Protein AF-A0A9D9QAL0-F1 (afdb_monomer_lite)

Radius of gyration: 13.46 Å; chains: 1; bounding box: 36×15×38 Å

Sequence (61 aa):
MKLFEKKTKIVPRNSEEKEALLEKLSKQGIDFQVKELSRNLTTGDSEIIIKVRESDLRKLA

Structure (mmCIF, N/CA/C/O backbone):
data_AF-A0A9D9QAL0-F1
#
_entry.id   AF-A0A9D9QAL0-F1
#
loop_
_atom_site.group_PDB
_atom_site.id
_atom_site.type_symbol
_atom_site.label_atom_id
_atom_site.label_alt_id
_atom_site.label_comp_id
_atom_site.label_asym_id
_atom_site.label_entity_id
_atom_site.label_seq_id
_atom_site.pdbx_PDB_ins_code
_atom_site.Cartn_x
_atom_site.Cartn_y
_ato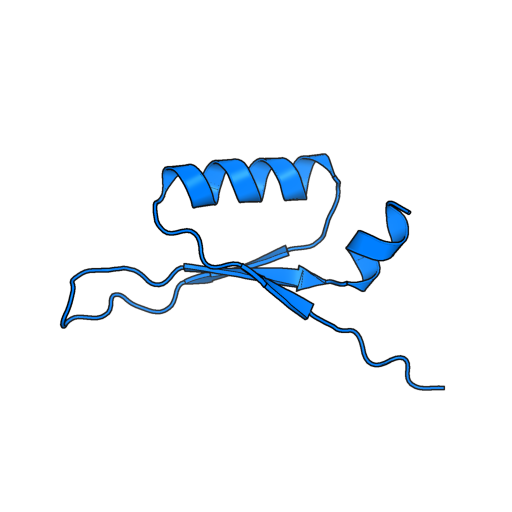m_site.Cartn_z
_atom_site.occupancy
_atom_site.B_iso_or_equiv
_atom_site.auth_seq_id
_atom_site.auth_comp_id
_atom_site.auth_asym_id
_atom_site.auth_atom_id
_atom_site.pdbx_PDB_model_num
ATOM 1 N N . MET A 1 1 ? -25.722 -9.251 9.904 1.00 33.53 1 MET A N 1
ATOM 2 C CA . MET A 1 1 ? -25.424 -7.964 9.232 1.00 33.53 1 MET A CA 1
ATOM 3 C C . MET A 1 1 ? -24.132 -8.137 8.436 1.00 33.53 1 MET A C 1
ATOM 5 O O . MET A 1 1 ? -23.181 -8.645 9.012 1.00 33.53 1 MET A O 1
ATOM 9 N N . LYS A 1 2 ? -24.094 -7.822 7.132 1.00 42.38 2 LYS A N 1
ATOM 10 C CA . LYS A 1 2 ? -22.878 -7.926 6.298 1.00 42.38 2 LYS A CA 1
ATOM 11 C C . LYS A 1 2 ? -22.294 -6.521 6.118 1.00 42.38 2 LYS A C 1
ATOM 13 O O . LYS A 1 2 ? -22.820 -5.753 5.320 1.00 42.38 2 LYS A O 1
ATOM 18 N N . LEU A 1 3 ? -21.262 -6.169 6.889 1.00 53.72 3 LEU A N 1
ATOM 19 C CA . LEU A 1 3 ? -20.433 -5.007 6.566 1.00 53.72 3 LEU A CA 1
ATOM 20 C C . LEU A 1 3 ? -19.552 -5.406 5.385 1.00 53.72 3 LEU A C 1
ATOM 22 O O . LEU A 1 3 ? -18.735 -6.315 5.485 1.00 53.72 3 LEU A O 1
ATOM 26 N N . PHE A 1 4 ? -19.777 -4.769 4.245 1.00 51.97 4 PHE A N 1
ATOM 27 C CA . PHE A 1 4 ? -18.959 -4.960 3.062 1.00 51.97 4 PHE A CA 1
ATOM 28 C C . PHE A 1 4 ? -17.615 -4.265 3.298 1.00 51.97 4 PHE A C 1
ATOM 30 O O . PHE A 1 4 ? -17.541 -3.040 3.340 1.00 51.97 4 PHE A O 1
ATOM 37 N N . GLU A 1 5 ? -16.566 -5.059 3.509 1.00 45.22 5 GLU A N 1
ATOM 38 C CA . GLU A 1 5 ? -15.192 -4.589 3.688 1.00 45.22 5 GLU A CA 1
ATOM 39 C C . GLU A 1 5 ? -14.692 -3.932 2.396 1.00 45.22 5 GLU A C 1
ATOM 41 O O . GLU A 1 5 ? -14.388 -4.595 1.398 1.00 45.22 5 GLU A O 1
ATOM 46 N N . LYS A 1 6 ? -14.620 -2.603 2.405 1.00 60.66 6 LYS A N 1
ATOM 47 C CA . LYS A 1 6 ? -14.051 -1.807 1.320 1.00 60.66 6 LYS A CA 1
ATOM 48 C C . LYS A 1 6 ? -12.523 -2.002 1.330 1.00 60.66 6 LYS A C 1
ATOM 50 O O . LYS A 1 6 ? -11.905 -2.155 2.383 1.00 60.66 6 LYS A O 1
ATOM 55 N N . LYS A 1 7 ? -11.895 -2.090 0.157 1.00 68.94 7 LYS A N 1
ATOM 56 C CA . LYS A 1 7 ? -10.437 -2.258 0.009 1.00 68.94 7 LYS A CA 1
ATOM 57 C C . LYS A 1 7 ? -9.903 -1.101 -0.824 1.00 68.94 7 LYS A C 1
ATOM 59 O O . LYS A 1 7 ? -10.381 -0.906 -1.942 1.00 68.94 7 LYS A O 1
ATOM 64 N N . THR A 1 8 ? -8.925 -0.359 -0.314 1.00 75.25 8 THR A N 1
ATOM 65 C CA . THR A 1 8 ? -8.305 0.756 -1.050 1.00 75.25 8 THR A CA 1
ATOM 66 C C . THR A 1 8 ? -7.177 0.220 -1.923 1.00 75.25 8 THR A C 1
ATOM 68 O O . THR A 1 8 ? -6.379 -0.601 -1.473 1.00 75.25 8 THR A O 1
ATOM 71 N N . LYS A 1 9 ? -7.131 0.651 -3.187 1.00 81.69 9 LYS A N 1
ATOM 72 C CA . LYS A 1 9 ? -6.135 0.236 -4.183 1.00 81.69 9 LYS A CA 1
ATOM 73 C C . LYS A 1 9 ? -5.130 1.372 -4.383 1.00 81.69 9 LYS A C 1
ATOM 75 O O . LYS A 1 9 ? -5.534 2.477 -4.725 1.00 81.69 9 LYS A O 1
ATOM 80 N N . ILE A 1 10 ? -3.848 1.089 -4.198 1.00 81.12 10 ILE A N 1
ATOM 81 C CA . ILE A 1 10 ? -2.741 2.036 -4.353 1.00 81.12 10 ILE A CA 1
ATOM 82 C C . ILE A 1 10 ? -1.807 1.478 -5.425 1.00 81.12 10 ILE A C 1
ATOM 84 O O . ILE A 1 10 ? -1.475 0.295 -5.396 1.00 81.12 10 ILE A O 1
ATOM 88 N N . VAL A 1 11 ? -1.426 2.303 -6.395 1.00 82.38 11 VAL A N 1
ATOM 89 C CA . VAL A 1 11 ? -0.538 1.914 -7.499 1.00 82.38 11 VAL A CA 1
ATOM 90 C C . VAL A 1 11 ? 0.709 2.795 -7.415 1.00 82.38 11 VAL A C 1
ATOM 92 O O . VAL A 1 11 ? 0.640 3.947 -7.844 1.00 82.38 11 VAL A O 1
ATOM 95 N N . PRO A 1 12 ? 1.804 2.327 -6.786 1.00 78.38 12 PRO A N 1
ATOM 96 C CA . PRO A 1 12 ? 3.069 3.058 -6.787 1.00 78.38 12 PRO A CA 1
ATOM 97 C C . PRO A 1 12 ? 3.607 3.189 -8.215 1.00 78.38 12 PRO A C 1
ATOM 99 O O . PRO A 1 12 ? 3.529 2.235 -8.990 1.00 78.38 12 PRO A O 1
ATOM 102 N N . ARG A 1 13 ? 4.156 4.361 -8.560 1.00 77.44 13 ARG A N 1
ATOM 103 C CA . ARG A 1 13 ? 4.733 4.603 -9.895 1.00 77.44 13 ARG A CA 1
ATOM 104 C C . ARG A 1 13 ? 6.151 4.048 -10.021 1.00 77.44 13 ARG A C 1
ATOM 106 O O . ARG A 1 13 ? 6.592 3.729 -11.117 1.00 77.44 13 ARG A O 1
ATOM 113 N N . ASN A 1 14 ? 6.852 3.919 -8.893 1.00 79.50 14 ASN A N 1
ATOM 114 C CA . ASN A 1 14 ? 8.262 3.545 -8.826 1.00 79.50 14 ASN A CA 1
ATOM 115 C C . ASN A 1 14 ? 8.496 2.519 -7.701 1.00 79.50 14 ASN A C 1
ATOM 117 O O . ASN A 1 14 ? 7.735 2.458 -6.730 1.00 79.50 14 ASN A O 1
ATOM 121 N N . SER A 1 15 ? 9.589 1.750 -7.783 1.00 78.75 15 SER A N 1
ATOM 122 C CA . SER A 1 15 ? 9.983 0.797 -6.728 1.00 78.75 15 SER A CA 1
ATOM 123 C C . SER A 1 15 ? 10.226 1.469 -5.372 1.00 78.75 15 SER A C 1
ATOM 125 O O . SER A 1 15 ? 9.853 0.914 -4.345 1.00 78.75 15 SER A O 1
ATOM 127 N N . GLU A 1 16 ? 10.773 2.685 -5.362 1.00 84.44 16 GLU A N 1
ATOM 128 C CA . GLU A 1 16 ? 11.007 3.447 -4.129 1.00 84.44 16 GLU A CA 1
ATOM 129 C C . GLU A 1 16 ? 9.690 3.857 -3.447 1.00 84.44 16 GLU A C 1
ATOM 131 O O . GLU A 1 16 ? 9.521 3.664 -2.244 1.00 84.44 16 GLU A O 1
ATOM 136 N N . GLU A 1 17 ? 8.702 4.333 -4.222 1.00 84.00 17 GLU A N 1
ATOM 137 C CA . GLU A 1 17 ? 7.362 4.620 -3.694 1.00 84.00 17 GLU A CA 1
ATOM 138 C C . GLU A 1 17 ? 6.701 3.360 -3.137 1.00 84.00 17 GLU A C 1
ATOM 140 O O . GLU A 1 17 ? 6.073 3.417 -2.081 1.00 84.00 17 GLU A O 1
ATOM 145 N N . LYS A 1 18 ? 6.850 2.217 -3.820 1.00 84.69 18 LYS A N 1
ATOM 146 C CA . LYS A 1 18 ? 6.354 0.927 -3.328 1.00 84.69 18 LYS A CA 1
ATOM 147 C C . LYS A 1 18 ? 6.935 0.643 -1.944 1.00 84.69 18 LYS A C 1
ATOM 149 O O . LYS A 1 18 ? 6.162 0.422 -1.018 1.00 84.69 18 LYS A O 1
ATOM 154 N N . GLU A 1 19 ? 8.256 0.656 -1.790 1.00 86.88 19 GLU A N 1
ATOM 155 C CA . GLU A 1 19 ? 8.909 0.340 -0.513 1.00 86.88 19 GLU A CA 1
ATOM 156 C C . GLU A 1 19 ? 8.513 1.308 0.602 1.00 86.88 19 GLU A C 1
ATOM 158 O O . GLU A 1 19 ? 8.095 0.865 1.674 1.00 86.88 19 GLU A O 1
ATOM 163 N N . ALA A 1 20 ? 8.528 2.616 0.331 1.00 88.62 20 ALA A N 1
ATOM 164 C CA . ALA A 1 20 ? 8.114 3.624 1.304 1.00 88.62 20 ALA A CA 1
ATOM 165 C C . ALA A 1 20 ? 6.657 3.428 1.762 1.00 88.62 20 ALA A C 1
ATOM 167 O O . ALA A 1 20 ? 6.319 3.645 2.931 1.00 88.62 20 ALA A O 1
ATOM 168 N N . LEU A 1 21 ? 5.777 3.012 0.848 1.00 85.94 21 LEU A N 1
ATOM 169 C CA . LEU A 1 21 ? 4.373 2.771 1.151 1.00 85.94 21 LEU A CA 1
ATOM 170 C C . LEU A 1 21 ? 4.179 1.482 1.959 1.00 85.94 21 LEU A C 1
ATOM 172 O O . LEU A 1 21 ? 3.432 1.488 2.936 1.00 85.94 21 LEU A O 1
ATOM 176 N N . LEU A 1 22 ? 4.886 0.405 1.607 1.00 86.50 22 LEU A N 1
ATOM 177 C CA . LEU A 1 22 ? 4.874 -0.853 2.363 1.00 86.50 22 LEU A CA 1
ATOM 178 C C . LEU A 1 22 ? 5.395 -0.654 3.790 1.00 86.50 22 LEU A C 1
ATOM 180 O O . LEU A 1 22 ? 4.778 -1.141 4.737 1.00 86.50 22 LEU A O 1
ATOM 184 N N . GLU A 1 23 ? 6.472 0.116 3.960 1.00 90.25 23 GLU A N 1
ATOM 185 C CA . GLU A 1 23 ? 7.022 0.421 5.280 1.00 90.25 23 GLU A CA 1
ATOM 186 C C . GLU A 1 23 ? 6.024 1.213 6.136 1.00 90.25 23 GLU A C 1
ATOM 188 O O . GLU A 1 23 ? 5.803 0.872 7.299 1.00 90.25 23 GLU A O 1
ATOM 193 N N . LYS A 1 24 ? 5.363 2.233 5.566 1.00 86.69 24 LYS A N 1
ATOM 194 C CA . LYS A 1 24 ? 4.323 3.004 6.272 1.00 86.69 24 LYS A CA 1
ATOM 195 C C . LYS A 1 24 ? 3.154 2.130 6.708 1.00 86.69 24 LYS A C 1
ATOM 197 O O . LYS A 1 24 ? 2.709 2.251 7.847 1.00 86.69 24 LYS A O 1
ATOM 202 N N . LEU A 1 25 ? 2.666 1.263 5.822 1.00 84.94 25 LEU A N 1
ATOM 203 C CA . LEU A 1 25 ? 1.557 0.361 6.131 1.00 84.94 25 LEU A CA 1
ATOM 204 C C . LEU A 1 25 ? 1.953 -0.645 7.217 1.00 84.94 25 LEU A C 1
ATOM 206 O O . LEU A 1 25 ? 1.209 -0.827 8.177 1.00 84.94 25 LEU A O 1
ATOM 210 N N . SER A 1 26 ? 3.161 -1.209 7.128 1.00 85.06 26 SER A N 1
ATOM 211 C CA . SER A 1 26 ? 3.694 -2.117 8.146 1.00 85.06 26 SER A CA 1
ATOM 212 C C . SER A 1 26 ? 3.880 -1.428 9.500 1.00 85.06 26 SER A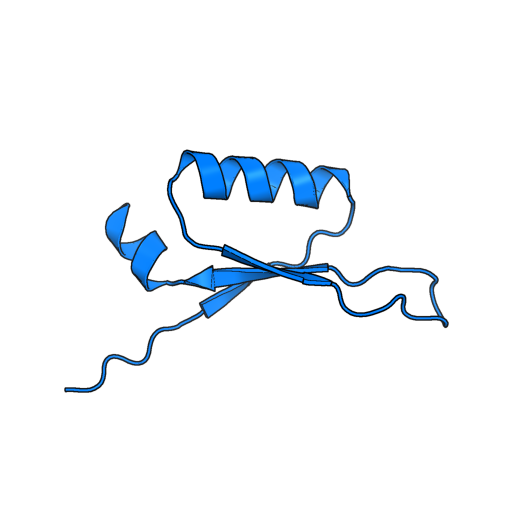 C 1
ATOM 214 O O . SER A 1 26 ? 3.510 -1.998 10.523 1.00 85.06 26 SER A O 1
ATOM 216 N N . LYS A 1 27 ? 4.423 -0.202 9.531 1.00 86.94 27 LYS A N 1
ATOM 217 C CA . LYS A 1 27 ? 4.596 0.591 10.764 1.00 86.94 27 LYS A CA 1
ATOM 218 C C . LYS A 1 27 ? 3.266 0.929 11.430 1.00 86.94 27 LYS A C 1
ATOM 220 O O . LYS A 1 27 ? 3.197 0.988 12.651 1.00 86.94 27 LYS A O 1
ATOM 225 N N . GLN A 1 28 ? 2.221 1.135 10.635 1.00 78.94 28 GLN A N 1
ATOM 226 C CA . GLN A 1 28 ? 0.867 1.379 11.132 1.00 78.94 28 GLN A CA 1
ATOM 227 C C . GLN A 1 28 ? 0.126 0.085 11.507 1.00 78.94 28 GLN A C 1
ATOM 229 O O . GLN A 1 28 ? -1.016 0.154 11.951 1.00 78.94 28 GLN A O 1
ATOM 234 N N . GLY A 1 29 ? 0.752 -1.088 11.341 1.00 79.69 29 GLY A N 1
ATOM 235 C CA . GLY A 1 29 ? 0.120 -2.379 11.610 1.00 79.69 29 GLY A CA 1
ATOM 236 C C . GLY A 1 29 ? -1.058 -2.678 10.681 1.00 79.69 29 GLY A C 1
ATOM 237 O O . GLY A 1 29 ? -1.955 -3.419 11.068 1.00 79.69 29 GLY A O 1
ATOM 238 N N . ILE A 1 30 ? -1.078 -2.080 9.486 1.00 81.62 30 ILE A N 1
ATOM 239 C CA . ILE A 1 30 ? -2.154 -2.238 8.508 1.00 81.62 30 ILE A CA 1
ATOM 240 C C . ILE A 1 30 ? -1.877 -3.477 7.659 1.00 81.62 30 ILE A C 1
ATOM 242 O O . ILE A 1 30 ? -0.853 -3.543 6.980 1.00 81.62 30 ILE A O 1
ATOM 246 N N . ASP A 1 31 ? -2.817 -4.423 7.630 1.00 81.38 31 ASP A N 1
ATOM 247 C CA . ASP A 1 31 ? -2.759 -5.554 6.698 1.00 81.38 31 ASP A CA 1
ATOM 248 C C . ASP A 1 31 ? -2.878 -5.065 5.241 1.00 81.38 31 ASP A C 1
ATOM 250 O O . ASP A 1 31 ? -3.865 -4.433 4.833 1.00 81.38 31 ASP A O 1
ATOM 254 N N . PHE A 1 32 ? -1.860 -5.371 4.434 1.00 84.19 32 PHE A N 1
ATOM 255 C CA . PHE A 1 32 ? -1.809 -5.031 3.016 1.00 84.19 32 PHE A CA 1
ATOM 256 C C . PHE A 1 32 ? -1.511 -6.252 2.146 1.00 84.19 32 PHE A C 1
ATOM 258 O O . PHE A 1 32 ? -0.753 -7.150 2.496 1.00 84.19 32 PHE A O 1
ATOM 265 N N . GLN A 1 33 ? -2.091 -6.263 0.951 1.00 84.38 33 GLN A N 1
ATOM 266 C CA . GLN A 1 33 ? -1.878 -7.266 -0.078 1.00 84.38 33 GLN A CA 1
ATOM 267 C C . GLN A 1 33 ? -1.204 -6.613 -1.280 1.00 84.38 33 GLN A C 1
ATOM 269 O O . GLN A 1 33 ? -1.814 -5.810 -1.988 1.00 84.38 33 GLN A O 1
ATOM 274 N N . VAL A 1 34 ? 0.040 -6.999 -1.542 1.00 85.31 34 VAL A N 1
ATOM 275 C CA . VAL A 1 34 ? 0.755 -6.601 -2.756 1.00 85.31 34 VAL A CA 1
ATOM 276 C C . VAL A 1 34 ? 0.398 -7.571 -3.874 1.00 85.31 34 VAL A C 1
ATOM 278 O O . VAL A 1 34 ? 0.519 -8.785 -3.728 1.00 85.31 34 VAL A O 1
ATOM 281 N N . LYS A 1 35 ? -0.063 -7.034 -4.996 1.00 83.50 35 LYS A N 1
ATOM 282 C CA . LYS A 1 35 ? -0.351 -7.757 -6.226 1.00 83.50 35 LYS A CA 1
ATOM 283 C C . LYS A 1 35 ? 0.444 -7.107 -7.346 1.00 83.50 35 LYS A C 1
ATOM 285 O O . LYS A 1 35 ? 0.080 -6.047 -7.837 1.00 83.50 35 LYS A O 1
ATOM 290 N N . GLU A 1 36 ? 1.533 -7.746 -7.727 1.00 79.62 36 GLU A N 1
ATOM 291 C CA . GLU A 1 36 ? 2.312 -7.356 -8.895 1.00 79.62 36 GLU A CA 1
ATOM 292 C C . GLU A 1 36 ? 1.617 -7.931 -10.133 1.00 79.62 36 GLU A C 1
ATOM 294 O O . GLU A 1 36 ? 1.474 -9.150 -10.265 1.00 79.62 36 GLU A O 1
ATOM 299 N N . LEU A 1 37 ? 1.073 -7.064 -10.986 1.00 73.69 37 LEU A N 1
ATOM 300 C CA . LEU A 1 37 ? 0.632 -7.478 -12.309 1.00 73.69 37 LEU A CA 1
ATOM 301 C C . LEU A 1 37 ? 1.879 -7.612 -13.175 1.00 73.69 37 LEU A C 1
ATOM 303 O O . LEU A 1 37 ? 2.740 -6.732 -13.200 1.00 73.69 37 LEU A O 1
ATOM 307 N N . SER A 1 38 ? 1.981 -8.767 -13.828 1.00 59.34 38 SER A N 1
ATOM 308 C CA . SER A 1 38 ? 3.080 -9.134 -14.709 1.00 59.34 38 SER A CA 1
ATOM 309 C C . SER A 1 38 ? 3.405 -7.988 -15.663 1.00 59.34 38 SER A C 1
ATOM 311 O O . SER A 1 38 ? 2.483 -7.392 -16.217 1.00 59.34 38 SER A O 1
ATOM 313 N N . ARG A 1 39 ? 4.709 -7.706 -15.828 1.00 62.62 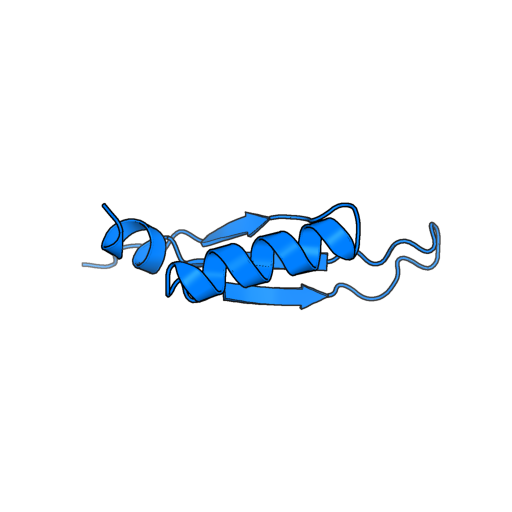39 ARG A N 1
ATOM 314 C CA . ARG A 1 39 ? 5.259 -6.672 -16.720 1.00 62.62 39 ARG A CA 1
ATOM 315 C C . ARG A 1 39 ? 4.392 -6.500 -17.952 1.00 62.62 39 ARG A C 1
ATOM 317 O O . ARG A 1 39 ? 4.241 -7.440 -18.738 1.00 62.62 39 ARG A O 1
ATOM 324 N N . ASN A 1 40 ? 3.871 -5.295 -18.126 1.00 61.16 40 ASN A N 1
ATOM 325 C CA . ASN A 1 40 ? 3.164 -4.956 -19.337 1.00 61.16 40 ASN A CA 1
ATOM 326 C C . ASN A 1 40 ? 4.217 -4.949 -20.455 1.00 61.16 40 ASN A C 1
ATOM 328 O O . ASN A 1 40 ? 5.031 -4.030 -20.536 1.00 61.16 40 ASN A O 1
ATOM 332 N N . LEU A 1 41 ? 4.267 -6.013 -21.269 1.00 60.06 41 LEU A N 1
ATOM 333 C CA . LEU A 1 41 ? 5.310 -6.213 -22.292 1.00 60.06 41 LEU A CA 1
ATOM 334 C C . LEU A 1 41 ? 5.406 -5.040 -23.285 1.00 60.06 41 LEU A C 1
ATOM 336 O O . LEU A 1 41 ? 6.429 -4.872 -23.937 1.00 60.06 41 LEU A O 1
ATOM 340 N N . THR A 1 42 ? 4.349 -4.234 -23.379 1.00 64.81 42 THR A N 1
ATOM 341 C CA . THR A 1 42 ? 4.226 -3.088 -24.279 1.00 64.81 42 THR A CA 1
ATOM 342 C C . THR A 1 42 ? 4.932 -1.824 -23.774 1.00 64.81 42 THR A C 1
ATOM 344 O O . THR A 1 42 ? 5.423 -1.053 -24.590 1.00 64.81 42 THR A O 1
ATOM 347 N N . THR A 1 43 ? 4.994 -1.591 -22.458 1.00 62.09 43 THR A N 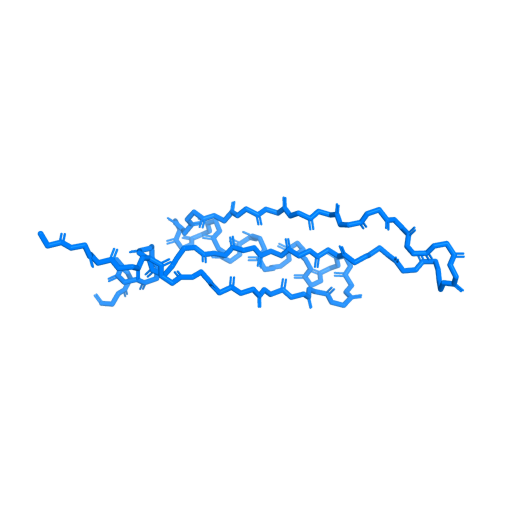1
ATOM 348 C CA . THR A 1 43 ? 5.651 -0.404 -21.862 1.00 62.09 43 THR A CA 1
ATOM 349 C C . THR A 1 43 ? 6.874 -0.752 -21.015 1.00 62.09 43 THR A C 1
ATOM 351 O O . THR A 1 43 ? 7.668 0.124 -20.702 1.00 62.09 43 THR A O 1
ATOM 354 N N . GLY A 1 44 ? 7.065 -2.025 -20.654 1.00 61.78 44 GLY A N 1
ATOM 355 C CA . GLY A 1 44 ? 8.121 -2.454 -19.731 1.00 61.78 44 GLY A CA 1
ATOM 356 C C . GLY A 1 44 ? 7.816 -2.147 -18.259 1.00 61.78 44 GLY A C 1
ATOM 357 O O . GLY A 1 44 ? 8.537 -2.624 -17.382 1.00 61.78 44 GLY A O 1
ATOM 358 N N . ASP A 1 45 ? 6.731 -1.418 -17.988 1.00 64.44 45 ASP A N 1
ATOM 359 C CA . ASP A 1 45 ? 6.255 -1.097 -16.648 1.00 64.44 45 ASP A CA 1
ATOM 360 C C . ASP A 1 45 ? 5.672 -2.327 -15.945 1.00 64.44 45 ASP A C 1
ATOM 362 O O .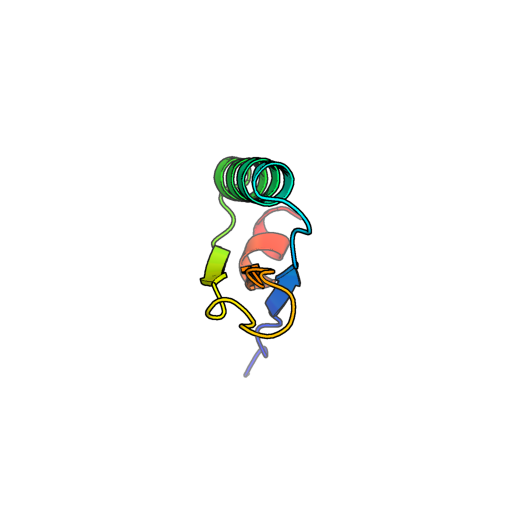 ASP A 1 45 ? 4.822 -3.055 -16.472 1.00 64.44 45 ASP A O 1
ATOM 366 N N . SER A 1 46 ? 6.132 -2.546 -14.715 1.00 67.75 46 SER A N 1
ATOM 367 C CA . SER A 1 46 ? 5.513 -3.478 -13.778 1.00 67.75 46 SER A CA 1
ATOM 368 C C . SER A 1 46 ? 4.407 -2.739 -13.030 1.00 67.75 46 SER A C 1
ATOM 370 O O . SER A 1 46 ? 4.689 -1.889 -12.187 1.00 67.75 46 SER A O 1
ATOM 372 N N . GLU A 1 47 ? 3.145 -3.063 -13.307 1.00 73.31 47 GLU A N 1
ATOM 373 C CA . GLU A 1 47 ? 2.025 -2.499 -12.553 1.00 73.31 47 GLU A CA 1
ATOM 374 C C . GLU A 1 47 ? 1.928 -3.171 -11.182 1.00 73.31 47 GLU A C 1
ATOM 376 O O . GLU A 1 47 ? 1.390 -4.268 -11.017 1.00 73.31 47 GLU A O 1
ATOM 381 N N . ILE A 1 48 ? 2.448 -2.504 -10.160 1.00 79.50 48 ILE A N 1
ATOM 382 C CA . ILE A 1 48 ? 2.362 -2.982 -8.783 1.00 79.50 48 ILE A CA 1
ATOM 383 C C . ILE A 1 48 ? 1.096 -2.408 -8.164 1.00 79.50 48 ILE A C 1
ATOM 385 O O . ILE A 1 48 ? 0.851 -1.209 -8.200 1.00 79.50 48 ILE A O 1
ATOM 389 N N . ILE A 1 49 ? 0.269 -3.266 -7.579 1.00 83.31 49 ILE A N 1
ATOM 390 C CA . ILE A 1 49 ? -0.969 -2.870 -6.919 1.00 83.31 49 ILE A CA 1
ATOM 391 C C . ILE A 1 49 ? -0.879 -3.258 -5.451 1.00 83.31 49 ILE A C 1
ATOM 393 O O . ILE A 1 49 ? -0.818 -4.435 -5.121 1.00 83.31 49 ILE A O 1
ATOM 397 N N . ILE A 1 50 ? -0.972 -2.288 -4.555 1.00 86.00 50 ILE A N 1
ATOM 398 C CA . ILE A 1 50 ? -1.056 -2.507 -3.114 1.00 86.00 50 ILE A CA 1
ATOM 399 C C . ILE A 1 50 ? -2.518 -2.325 -2.700 1.00 86.00 50 ILE A C 1
ATOM 401 O O . ILE A 1 50 ? -3.111 -1.267 -2.901 1.00 86.00 50 ILE A O 1
ATOM 405 N N . LYS A 1 51 ? -3.137 -3.375 -2.164 1.00 85.44 51 LYS A N 1
ATOM 406 C CA . LYS A 1 51 ? -4.502 -3.347 -1.631 1.00 85.44 51 LYS A CA 1
ATOM 407 C C . LYS A 1 51 ? -4.453 -3.350 -0.115 1.00 85.44 51 LYS A C 1
ATOM 409 O O . LYS A 1 51 ? -3.934 -4.294 0.460 1.00 85.44 51 LYS A O 1
ATOM 414 N N . VAL A 1 52 ? -5.050 -2.359 0.524 1.00 82.81 52 VAL A N 1
ATOM 415 C CA . VAL A 1 52 ? -5.183 -2.300 1.988 1.00 82.81 52 VAL A CA 1
ATOM 416 C C . VAL A 1 52 ? -6.631 -2.516 2.396 1.00 82.81 52 VAL A C 1
ATOM 418 O O . VAL A 1 52 ? -7.553 -2.122 1.670 1.00 82.81 52 VAL A O 1
ATOM 421 N N . ARG A 1 53 ? -6.843 -3.176 3.536 1.00 74.81 53 ARG A N 1
ATOM 422 C CA . ARG A 1 53 ? -8.189 -3.362 4.091 1.00 74.81 53 ARG A CA 1
ATOM 423 C C . ARG A 1 53 ? -8.642 -2.080 4.780 1.00 74.81 53 ARG A C 1
ATOM 425 O O . ARG A 1 53 ? -7.922 -1.525 5.603 1.00 74.81 53 ARG A O 1
ATOM 432 N N . GLU A 1 54 ? -9.861 -1.628 4.491 1.00 67.44 54 GLU A N 1
ATOM 433 C CA . GLU A 1 54 ? -10.444 -0.483 5.205 1.00 67.44 54 GLU A CA 1
ATOM 434 C C . GLU A 1 54 ? -10.716 -0.818 6.686 1.00 67.44 54 GLU A C 1
ATOM 436 O O . GLU A 1 54 ? -10.706 0.069 7.534 1.00 67.44 54 GLU A O 1
ATOM 441 N N . SER A 1 55 ? -10.875 -2.107 7.014 1.00 64.50 55 SER A N 1
ATOM 442 C CA . SER A 1 55 ? -11.001 -2.633 8.380 1.00 64.50 55 SER A CA 1
ATOM 443 C C . SER A 1 55 ? -9.798 -2.275 9.270 1.00 64.50 55 SER A C 1
ATOM 445 O O . SER A 1 55 ? -9.986 -1.918 10.431 1.00 64.50 55 SER A O 1
ATOM 447 N N . ASP A 1 56 ? -8.581 -2.320 8.721 1.00 64.62 56 ASP A N 1
ATOM 448 C CA . ASP A 1 56 ? -7.338 -1.961 9.415 1.00 64.62 56 ASP A CA 1
ATOM 449 C C . ASP A 1 56 ? -7.159 -0.440 9.518 1.00 64.62 56 ASP A C 1
ATOM 451 O O . ASP A 1 56 ? -6.809 0.071 10.579 1.00 64.62 56 ASP A O 1
ATOM 455 N N . LEU A 1 57 ? -7.517 0.303 8.464 1.00 61.62 57 LEU A N 1
ATOM 456 C CA . LEU A 1 57 ? -7.592 1.773 8.496 1.00 61.62 57 LEU A CA 1
ATOM 457 C C . LEU A 1 57 ? -8.564 2.283 9.573 1.00 61.62 57 LEU A C 1
ATOM 459 O O . LEU A 1 57 ? -8.316 3.318 10.182 1.00 61.62 57 LEU A O 1
ATOM 463 N N . ARG A 1 58 ? -9.648 1.545 9.844 1.00 60.81 58 ARG A N 1
ATOM 464 C CA . ARG A 1 58 ? -10.608 1.858 10.915 1.00 60.81 58 ARG A CA 1
ATOM 465 C C . ARG A 1 58 ? -10.088 1.592 12.325 1.00 60.81 58 ARG A C 1
ATOM 467 O O . ARG A 1 58 ? -10.624 2.184 13.253 1.00 60.81 58 ARG A O 1
ATOM 474 N N . LYS A 1 59 ? -9.096 0.711 12.502 1.00 53.75 59 LYS A N 1
ATOM 475 C CA . L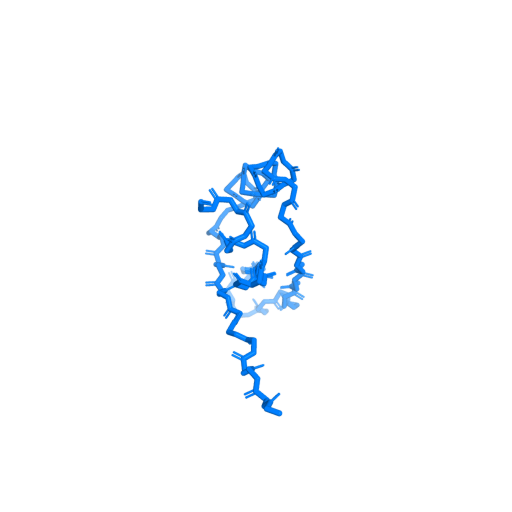YS A 1 59 ? -8.468 0.454 13.812 1.00 53.75 59 LYS A CA 1
ATOM 476 C C . LYS A 1 59 ? -7.539 1.588 14.252 1.00 53.75 59 LYS A C 1
ATOM 478 O O . LYS A 1 59 ? -7.226 1.666 15.434 1.00 53.75 59 LYS A O 1
ATOM 483 N N . LEU A 1 60 ? -7.098 2.418 13.304 1.00 54.66 60 LEU A N 1
ATOM 484 C CA . LEU A 1 60 ? -6.226 3.572 13.533 1.00 54.66 60 LEU A CA 1
ATOM 485 C C . LEU A 1 60 ? -7.000 4.875 13.820 1.00 54.66 60 LEU A C 1
ATOM 487 O O . LEU A 1 60 ? -6.372 5.889 14.107 1.00 54.66 60 LEU A O 1
ATOM 491 N N . ALA A 1 61 ? -8.333 4.871 13.709 1.00 45.28 61 ALA A N 1
ATOM 492 C CA . ALA A 1 61 ? -9.166 6.042 13.990 1.00 45.28 61 ALA A CA 1
ATOM 493 C C . ALA A 1 61 ? -9.324 6.295 15.495 1.00 45.28 61 ALA A C 1
ATOM 495 O O . ALA A 1 61 ? -9.566 5.312 16.232 1.00 45.28 61 ALA A O 1
#

pLDDT: mean 72.79, std 13.46, range [33.53, 90.25]

Secondary structure (DSSP, 8-state):
------EEEE--SSHHHHHHHHHHHHHTT--EEEEEE---TTT---EEEEEEEHHHHGGG-

Foldseek 3Di:
DDDDWDKDKDWDQDPVSVVVVVVVCVVLVWDKDWDWDPQPPVPRDTGIIIITIVVSVVVSD